Protein AF-A0A538Q2R6-F1 (afdb_monomer)

Sequence (71 aa):
MKLLTFGLALLACSARSAPPPAAAAVVFVCEHGAAKSVVASQYFNKLAAERGLAIRSVARGADPQAELSAS

Foldseek 3Di:
DDDDDDDPPPDPPPPPDDDPDPAAEAEFEDAAQAPDRVVVQVVVQVVCVVVVHSYHYDYDHPHHDPDHDDD

Structure (mmCIF, N/CA/C/O backbone):
data_AF-A0A538Q2R6-F1
#
_entry.id   AF-A0A538Q2R6-F1
#
loop_
_atom_site.group_PDB
_atom_site.id
_atom_site.type_symbol
_atom_site.label_atom_id
_atom_site.label_alt_id
_atom_site.label_comp_id
_atom_site.label_asym_id
_atom_site.label_entity_id
_atom_site.label_seq_id
_atom_site.pdbx_PDB_ins_code
_atom_site.Cartn_x
_atom_site.Cartn_y
_atom_site.Cartn_z
_atom_site.occupancy
_atom_site.B_iso_or_equiv
_atom_site.auth_seq_id
_atom_site.auth_comp_id
_atom_site.auth_asym_id
_atom_site.auth_atom_id
_atom_site.pdbx_PDB_model_num
ATOM 1 N N . MET A 1 1 ? -18.354 -35.707 54.041 1.00 47.16 1 MET A N 1
ATOM 2 C CA . MET A 1 1 ? -19.090 -36.614 53.123 1.00 47.16 1 MET A CA 1
ATOM 3 C C . MET A 1 1 ? -20.474 -36.015 52.924 1.00 47.16 1 MET A C 1
ATOM 5 O O . MET A 1 1 ? -21.206 -35.964 53.890 1.00 47.16 1 MET A O 1
ATOM 9 N N . LYS A 1 2 ? -20.873 -35.452 51.787 1.00 39.22 2 LYS A N 1
ATOM 10 C CA . LYS A 1 2 ? -20.610 -35.810 50.390 1.00 39.22 2 LYS A CA 1
ATOM 11 C C . LYS A 1 2 ? -20.603 -34.535 49.536 1.00 39.22 2 LYS A C 1
ATOM 13 O O . LYS A 1 2 ? -21.509 -33.719 49.654 1.00 39.22 2 LYS A O 1
ATOM 18 N N . LEU A 1 3 ? -19.573 -34.401 48.701 1.00 51.09 3 LEU A N 1
ATOM 19 C CA . LEU A 1 3 ? -19.523 -33.470 47.577 1.00 51.09 3 LEU A CA 1
ATOM 20 C C . LEU A 1 3 ? -20.649 -33.842 46.602 1.00 51.09 3 LEU A C 1
ATOM 22 O O . LEU A 1 3 ? -20.710 -34.994 46.175 1.00 51.09 3 LEU A O 1
ATOM 26 N N . LEU A 1 4 ? -21.504 -32.886 46.240 1.00 51.28 4 LEU A N 1
ATOM 27 C CA . LEU A 1 4 ? -22.413 -33.020 45.105 1.00 51.28 4 LEU A CA 1
ATOM 28 C C . LEU A 1 4 ? -22.005 -32.037 44.012 1.00 51.28 4 LEU A C 1
ATOM 30 O O . LEU A 1 4 ? -22.297 -30.846 44.030 1.00 51.28 4 LEU A O 1
ATOM 34 N N . THR A 1 5 ? -21.271 -32.621 43.080 1.00 56.34 5 THR A N 1
ATOM 35 C CA . THR A 1 5 ? -21.068 -32.271 41.684 1.00 56.34 5 THR A CA 1
ATOM 36 C C . THR A 1 5 ? -22.369 -31.786 41.032 1.00 56.34 5 THR A C 1
ATOM 38 O O . THR A 1 5 ? -23.301 -32.569 40.874 1.00 56.34 5 THR A O 1
ATOM 41 N N . PHE A 1 6 ? -22.428 -30.527 40.598 1.00 56.38 6 PHE A N 1
ATOM 42 C CA . PHE A 1 6 ? -23.402 -30.075 39.601 1.00 56.38 6 PHE A CA 1
ATOM 43 C C . PHE A 1 6 ? -22.651 -29.272 38.539 1.00 56.38 6 PHE A C 1
ATOM 45 O O . PHE A 1 6 ? -22.321 -28.102 38.714 1.00 56.38 6 PHE A O 1
ATOM 52 N N . GLY A 1 7 ? -22.275 -29.979 37.473 1.00 57.84 7 GLY A N 1
ATOM 53 C CA . GLY A 1 7 ? -21.536 -29.442 36.341 1.00 57.84 7 GLY A CA 1
ATOM 54 C C . GLY A 1 7 ? -22.392 -28.459 35.554 1.00 57.84 7 GLY A C 1
ATOM 55 O O . GLY A 1 7 ? -23.356 -28.843 34.896 1.00 57.84 7 GLY A O 1
ATOM 56 N N . LEU A 1 8 ? -22.004 -27.189 35.601 1.00 62.41 8 LEU A N 1
ATOM 57 C CA . LEU A 1 8 ? -22.491 -26.158 34.699 1.00 62.41 8 LEU A CA 1
ATOM 58 C C . LEU A 1 8 ? -21.816 -26.363 33.336 1.00 62.41 8 LEU A C 1
ATOM 60 O O . LEU A 1 8 ? -20.780 -25.769 33.041 1.00 62.41 8 LEU A O 1
ATOM 64 N N . ALA A 1 9 ? -22.380 -27.254 32.521 1.00 61.59 9 ALA A N 1
ATOM 65 C CA . ALA A 1 9 ? -22.035 -27.377 31.111 1.00 61.59 9 ALA A CA 1
ATOM 66 C C . ALA A 1 9 ? -22.556 -26.133 30.372 1.00 61.59 9 ALA A C 1
ATOM 68 O O . ALA A 1 9 ? -23.630 -26.138 29.772 1.00 61.59 9 ALA A O 1
ATOM 69 N N . LEU A 1 10 ? -21.805 -25.033 30.473 1.00 63.22 10 LEU A N 1
ATOM 70 C CA . 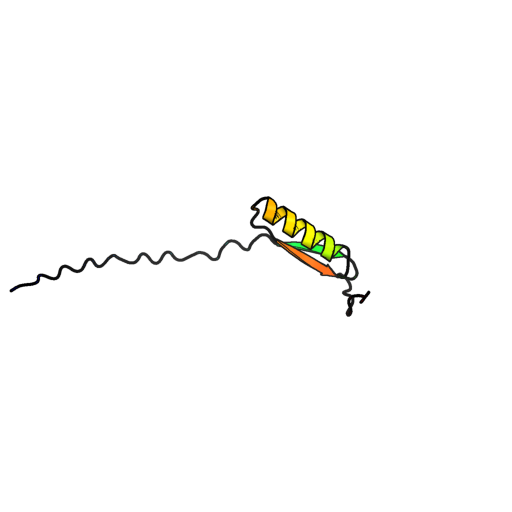LEU A 1 10 ? -21.974 -23.853 29.636 1.00 63.22 10 LEU A CA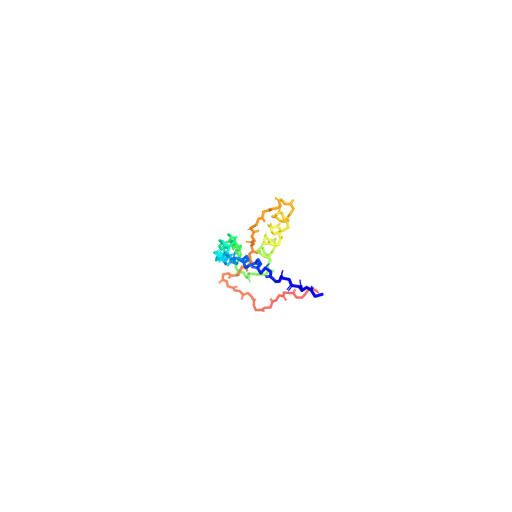 1
ATOM 71 C C . LEU A 1 10 ? -21.649 -24.254 28.200 1.00 63.22 10 LEU A C 1
ATOM 73 O O . LEU A 1 10 ? -20.495 -24.389 27.799 1.00 63.22 10 LEU A O 1
ATOM 77 N N . LEU A 1 11 ? -22.732 -24.485 27.469 1.00 61.81 11 LEU A N 1
ATOM 78 C CA . LEU A 1 11 ? -22.833 -24.593 26.028 1.00 61.81 11 LEU A CA 1
ATOM 79 C C . LEU A 1 11 ? -21.945 -23.519 25.375 1.00 61.81 11 LEU A C 1
ATOM 81 O O . LEU A 1 11 ? -22.306 -22.343 25.306 1.00 61.81 11 LEU A O 1
ATOM 85 N N . ALA A 1 12 ? -20.753 -23.918 24.930 1.00 62.94 12 ALA A N 1
ATOM 86 C CA . ALA A 1 12 ? -19.870 -23.066 24.156 1.00 62.94 12 ALA A CA 1
ATOM 87 C C . ALA A 1 12 ? -20.530 -22.828 22.794 1.00 62.94 12 ALA A C 1
ATOM 89 O O . ALA A 1 12 ? -20.419 -23.636 21.874 1.00 62.94 12 ALA A O 1
ATOM 90 N N . CYS A 1 13 ? -21.262 -21.721 22.680 1.00 56.34 13 CYS A N 1
ATOM 91 C CA . CYS A 1 13 ? -21.646 -21.156 21.400 1.00 56.34 13 CYS A CA 1
ATOM 92 C C . CYS A 1 13 ? -20.347 -20.821 20.658 1.00 56.34 13 CYS A C 1
ATOM 94 O O . CYS A 1 13 ? -19.711 -19.799 20.922 1.00 56.34 13 CYS A O 1
ATOM 96 N N . S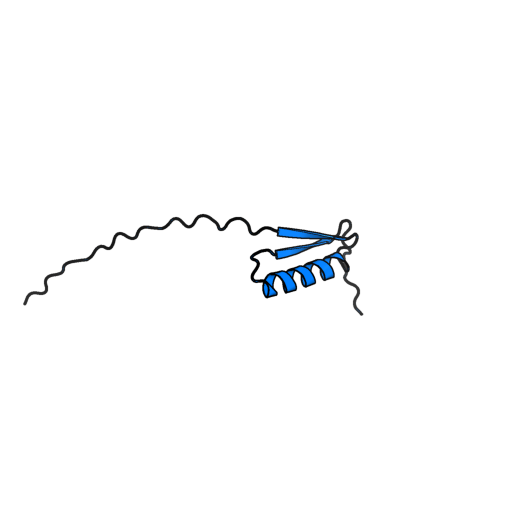ER A 1 14 ? -19.897 -21.718 19.780 1.00 66.12 14 SER A N 1
ATOM 97 C CA . SER A 1 14 ? -18.831 -21.418 18.833 1.00 66.12 14 SER A CA 1
ATOM 98 C C . SER A 1 14 ? -19.356 -20.360 17.872 1.00 66.12 14 SER A C 1
ATOM 100 O O . SER A 1 14 ? -19.956 -20.673 16.843 1.00 66.12 14 SER A O 1
ATOM 102 N N . ALA A 1 15 ? -19.150 -19.093 18.231 1.00 65.50 15 ALA A N 1
ATOM 103 C CA . ALA A 1 15 ? -19.291 -17.977 17.318 1.00 65.50 15 ALA A CA 1
ATOM 104 C C . ALA A 1 15 ? -18.362 -18.250 16.131 1.00 65.50 15 ALA A C 1
ATOM 106 O O . ALA A 1 15 ? -17.138 -18.176 16.237 1.00 65.50 15 ALA A O 1
ATOM 107 N N . ARG A 1 16 ? -18.945 -18.658 15.005 1.00 66.94 16 ARG A N 1
ATOM 108 C CA . ARG A 1 16 ? -18.217 -18.842 13.757 1.00 66.94 16 ARG A CA 1
ATOM 109 C C . ARG A 1 16 ? -17.806 -17.450 13.294 1.00 66.94 16 ARG A C 1
ATOM 111 O O . ARG A 1 16 ? -18.621 -16.735 12.718 1.00 66.94 16 ARG A O 1
ATOM 118 N N . SER A 1 17 ? -16.575 -17.046 13.602 1.00 65.25 17 SER A N 1
ATOM 119 C CA . SER A 1 17 ? -16.006 -15.795 13.108 1.00 65.25 17 SER A CA 1
ATOM 120 C C . SER A 1 17 ? -16.072 -15.808 11.584 1.00 65.25 17 SER A C 1
ATOM 122 O O . SER A 1 17 ? -15.402 -16.615 10.937 1.00 65.25 17 SER A O 1
ATOM 124 N N . ALA A 1 18 ? -16.908 -14.947 11.004 1.00 69.31 18 ALA A N 1
ATOM 125 C CA . ALA A 1 18 ? -16.799 -14.638 9.588 1.00 69.31 18 ALA A CA 1
ATOM 126 C C . ALA A 1 18 ? -15.383 -14.088 9.340 1.00 69.31 18 ALA A C 1
ATOM 128 O O . ALA A 1 18 ? -14.873 -13.354 10.197 1.00 69.31 18 ALA A O 1
ATOM 129 N N . PRO A 1 19 ? -14.720 -14.441 8.222 1.00 67.31 19 PRO A N 1
ATOM 130 C CA . PRO A 1 19 ? -13.464 -13.795 7.877 1.00 67.31 19 PRO A CA 1
ATOM 131 C C . PRO A 1 19 ? -13.710 -12.280 7.869 1.00 67.31 19 PRO A C 1
ATOM 133 O O . PRO A 1 19 ? -14.746 -11.848 7.348 1.00 67.31 19 PRO A O 1
ATOM 136 N N . PRO A 1 20 ? -12.828 -11.477 8.492 1.00 66.62 20 PRO A N 1
ATOM 137 C CA . PRO A 1 20 ? -12.995 -10.034 8.488 1.00 66.62 20 PRO A CA 1
ATOM 138 C C . PRO A 1 20 ? -13.160 -9.576 7.034 1.00 66.62 20 PRO A C 1
ATOM 140 O O . PRO A 1 20 ? -12.480 -10.125 6.157 1.00 66.62 20 PRO A O 1
ATOM 143 N N . PRO A 1 21 ? -14.075 -8.628 6.751 1.00 65.81 21 PRO A N 1
ATOM 144 C CA . PRO A 1 21 ? -14.237 -8.103 5.403 1.00 65.81 21 PRO A CA 1
ATOM 145 C C . PRO A 1 21 ? -12.856 -7.711 4.891 1.00 65.81 21 PRO A C 1
ATOM 147 O O . PRO A 1 21 ? -12.108 -7.051 5.616 1.00 65.81 21 PRO A O 1
ATOM 150 N N . ALA A 1 22 ? -12.495 -8.198 3.697 1.00 67.44 22 ALA A N 1
ATOM 151 C CA . ALA A 1 22 ? -11.184 -7.957 3.111 1.00 67.44 22 ALA A CA 1
ATOM 152 C C . ALA A 1 22 ? -10.906 -6.457 3.204 1.00 67.44 22 ALA A C 1
ATOM 154 O O . ALA A 1 22 ? -11.640 -5.660 2.616 1.00 67.44 22 ALA A O 1
ATOM 155 N N . ALA A 1 23 ? -9.929 -6.084 4.038 1.00 69.38 23 ALA A N 1
ATOM 156 C CA . ALA A 1 23 ? -9.642 -4.687 4.308 1.00 69.38 23 ALA A CA 1
ATOM 157 C C . ALA A 1 23 ? -9.463 -3.991 2.960 1.00 69.38 23 ALA A C 1
ATOM 159 O O . ALA A 1 23 ? -8.691 -4.471 2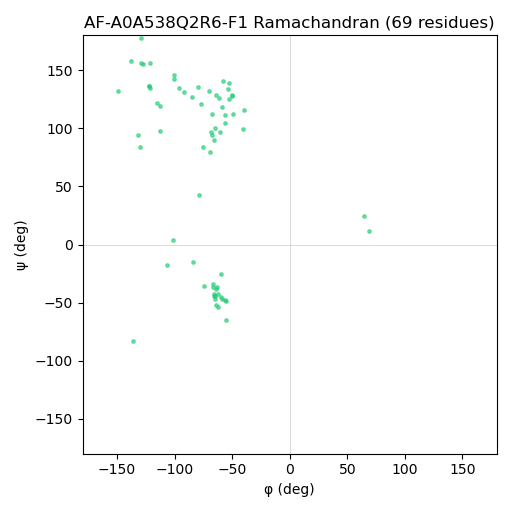.125 1.00 69.38 23 ALA A O 1
ATOM 160 N N . ALA A 1 24 ? -10.224 -2.918 2.724 1.00 72.12 24 ALA A N 1
ATOM 161 C CA . ALA A 1 24 ? -10.134 -2.180 1.475 1.00 72.12 24 ALA A CA 1
ATOM 162 C C . ALA A 1 24 ? -8.651 -1.871 1.204 1.00 72.12 24 ALA A C 1
ATOM 164 O O . ALA A 1 24 ? -7.930 -1.398 2.087 1.00 72.12 24 ALA A O 1
ATOM 165 N N . ALA A 1 25 ? -8.176 -2.220 0.012 1.00 85.94 25 ALA A N 1
ATOM 166 C CA . ALA A 1 25 ? -6.772 -2.107 -0.349 1.00 85.94 25 ALA A CA 1
ATOM 167 C C . ALA A 1 25 ? -6.630 -1.086 -1.476 1.00 85.94 25 ALA A C 1
ATOM 169 O O . ALA A 1 25 ? -7.234 -1.231 -2.538 1.00 85.94 25 ALA A O 1
ATOM 170 N N . VAL A 1 26 ? -5.836 -0.044 -1.238 1.00 96.19 26 VAL A N 1
ATOM 171 C CA . VAL A 1 26 ? -5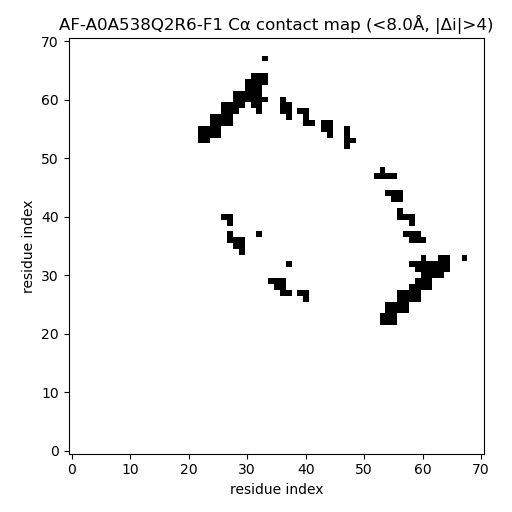.507 0.973 -2.247 1.00 96.19 26 VAL A CA 1
ATOM 172 C C . VAL A 1 26 ? -4.171 0.616 -2.895 1.00 96.19 26 VAL A C 1
ATOM 174 O O . VAL A 1 26 ? -3.206 0.303 -2.200 1.00 96.19 26 VAL A O 1
ATOM 177 N N . VAL A 1 27 ? -4.077 0.693 -4.221 1.00 96.94 27 VAL A N 1
ATOM 178 C CA . VAL A 1 27 ? -2.806 0.502 -4.934 1.00 96.94 27 VAL A CA 1
ATOM 179 C C . VAL A 1 27 ? -2.385 1.820 -5.565 1.00 96.94 27 VAL A C 1
ATOM 181 O O . VAL A 1 27 ? -3.087 2.353 -6.420 1.00 96.94 27 VAL A O 1
ATOM 184 N N . PHE A 1 28 ? -1.225 2.337 -5.164 1.00 98.00 28 PHE A N 1
ATOM 185 C CA . PHE A 1 28 ? -0.580 3.450 -5.857 1.00 98.00 28 PHE A CA 1
ATOM 186 C C . PHE A 1 28 ? 0.379 2.899 -6.909 1.00 98.00 28 PHE A C 1
ATOM 188 O O . PHE A 1 28 ? 1.211 2.042 -6.607 1.00 98.00 28 PHE A O 1
ATOM 195 N N . VAL A 1 29 ? 0.292 3.408 -8.136 1.00 96.94 29 VAL A N 1
ATOM 196 C CA . VAL A 1 29 ? 1.116 2.956 -9.263 1.00 96.94 29 VAL A CA 1
ATOM 197 C C . VAL A 1 29 ? 1.918 4.129 -9.813 1.00 96.94 29 VAL A C 1
ATOM 199 O O . VAL A 1 29 ? 1.397 5.227 -9.997 1.00 96.94 29 VAL A O 1
ATOM 202 N N . CYS A 1 30 ? 3.200 3.900 -10.070 1.00 96.62 30 CYS A N 1
ATOM 203 C CA . CYS A 1 30 ? 3.991 4.720 -10.983 1.00 96.62 30 CYS A CA 1
ATOM 204 C C . CYS A 1 30 ? 4.688 3.793 -11.983 1.00 96.62 30 CYS A C 1
ATOM 206 O O . CYS A 1 30 ? 4.540 2.584 -11.878 1.00 96.62 30 CYS A O 1
ATOM 208 N N . GLU A 1 31 ? 5.425 4.334 -12.948 1.00 96.12 31 GLU A N 1
ATOM 209 C CA . GLU A 1 31 ? 6.138 3.534 -13.953 1.00 96.12 31 GLU A CA 1
ATOM 210 C C . GLU A 1 31 ? 7.081 2.514 -13.295 1.00 96.12 31 GLU A C 1
ATOM 212 O O . GLU A 1 31 ? 6.779 1.330 -13.278 1.00 96.12 31 GLU A O 1
ATOM 217 N N . HIS A 1 32 ? 8.111 2.987 -12.595 1.00 95.06 32 HIS A N 1
ATOM 218 C CA . HIS A 1 32 ? 9.176 2.133 -12.057 1.00 95.06 32 HIS A CA 1
ATOM 219 C C . HIS A 1 32 ? 8.888 1.460 -10.708 1.00 95.06 32 HIS A C 1
ATOM 221 O O . HIS A 1 32 ? 9.634 0.592 -10.270 1.00 95.06 32 HIS A O 1
ATOM 227 N N . GLY A 1 33 ? 7.865 1.906 -9.973 1.00 93.25 33 GLY A N 1
ATOM 228 C CA . GLY A 1 33 ? 7.586 1.402 -8.620 1.00 93.25 33 GLY A CA 1
ATOM 229 C C . GLY A 1 33 ? 8.608 1.789 -7.539 1.00 93.25 33 GLY A C 1
ATOM 230 O O . GLY A 1 33 ? 8.545 1.242 -6.445 1.00 93.25 33 GLY A O 1
ATOM 231 N N . ALA A 1 34 ? 9.520 2.729 -7.814 1.00 91.44 34 ALA A N 1
ATOM 232 C CA . ALA A 1 34 ? 10.661 3.029 -6.937 1.00 91.44 34 ALA A CA 1
ATOM 233 C C . ALA A 1 34 ? 10.564 4.354 -6.151 1.00 91.44 34 ALA A C 1
ATOM 235 O O . ALA A 1 34 ? 11.291 4.549 -5.185 1.00 91.44 34 ALA A O 1
ATOM 236 N N . ALA A 1 35 ? 9.683 5.281 -6.553 1.00 92.75 35 ALA A N 1
ATOM 237 C CA . ALA A 1 35 ? 9.622 6.623 -5.957 1.00 92.75 35 ALA A CA 1
ATOM 238 C C . ALA A 1 35 ? 8.186 7.085 -5.674 1.00 92.75 35 ALA A C 1
ATOM 240 O O . ALA A 1 35 ? 7.690 6.943 -4.559 1.00 92.75 35 ALA A O 1
ATOM 241 N N . LYS A 1 36 ? 7.486 7.619 -6.688 1.00 96.00 36 LYS A N 1
ATOM 242 C CA . LYS A 1 36 ? 6.172 8.271 -6.515 1.00 96.00 36 LYS A CA 1
ATOM 243 C C . LYS A 1 36 ? 5.132 7.377 -5.831 1.00 96.00 36 LYS A C 1
ATOM 245 O O . LYS A 1 36 ? 4.485 7.815 -4.883 1.00 96.00 36 LYS A O 1
ATOM 250 N N . SER A 1 37 ? 4.982 6.131 -6.282 1.00 97.00 37 SER A N 1
ATOM 251 C CA . SER A 1 37 ? 4.018 5.198 -5.688 1.00 97.00 37 SER A CA 1
ATOM 252 C C . SER A 1 37 ? 4.386 4.802 -4.259 1.00 97.00 37 SER A C 1
ATOM 254 O O . SER A 1 37 ? 3.495 4.686 -3.419 1.00 97.00 37 SER A O 1
ATOM 256 N N . VAL A 1 38 ? 5.682 4.654 -3.964 1.00 96.00 38 VAL A N 1
ATOM 257 C CA . VAL A 1 38 ? 6.191 4.337 -2.622 1.00 96.00 38 VAL A CA 1
ATOM 258 C C . VAL A 1 38 ? 5.879 5.474 -1.655 1.00 96.00 38 VAL A C 1
ATOM 260 O O . VAL A 1 38 ? 5.249 5.238 -0.625 1.00 96.00 38 VAL A O 1
ATOM 263 N N . VAL A 1 39 ? 6.241 6.712 -2.008 1.00 97.56 39 VAL A N 1
ATOM 264 C CA . VAL A 1 39 ? 5.967 7.899 -1.181 1.00 97.56 39 VAL A CA 1
ATOM 265 C C . VAL A 1 39 ? 4.466 8.056 -0.936 1.00 97.56 39 VAL A C 1
ATOM 267 O O . VAL A 1 39 ? 4.049 8.215 0.211 1.00 97.56 39 VAL A O 1
ATOM 270 N N . ALA A 1 40 ? 3.645 7.945 -1.985 1.00 98.38 40 ALA A N 1
ATOM 271 C CA . ALA A 1 40 ? 2.191 8.046 -1.868 1.00 98.38 40 ALA A CA 1
ATOM 272 C C . ALA A 1 40 ? 1.611 6.973 -0.933 1.00 98.38 40 ALA A C 1
ATOM 274 O O . ALA A 1 40 ? 0.810 7.288 -0.052 1.00 98.38 40 ALA A O 1
ATOM 275 N N . SER A 1 41 ? 2.057 5.721 -1.077 1.00 98.06 41 SER A N 1
ATOM 276 C CA . SER A 1 41 ? 1.580 4.612 -0.252 1.00 98.06 41 SER A CA 1
ATOM 277 C C . SER A 1 41 ? 1.964 4.778 1.220 1.00 98.06 41 SER A C 1
ATOM 279 O O . SER A 1 41 ? 1.122 4.609 2.106 1.00 98.06 41 SER A O 1
ATOM 281 N N . GLN A 1 42 ? 3.208 5.167 1.504 1.00 98.06 42 GLN A N 1
ATOM 282 C CA . GLN A 1 42 ? 3.659 5.387 2.880 1.00 98.06 42 GLN A CA 1
ATOM 283 C C . GLN A 1 42 ? 2.928 6.568 3.527 1.00 98.06 42 GLN A C 1
ATOM 285 O O . GLN A 1 42 ? 2.463 6.462 4.664 1.00 98.06 42 GLN A O 1
ATOM 290 N N . TYR A 1 43 ? 2.752 7.665 2.788 1.00 98.62 43 TYR A N 1
ATOM 291 C CA . TYR A 1 43 ? 2.040 8.837 3.289 1.00 98.62 43 TYR A CA 1
ATOM 292 C C . TYR A 1 43 ? 0.557 8.547 3.552 1.00 98.62 43 TYR A C 1
ATOM 29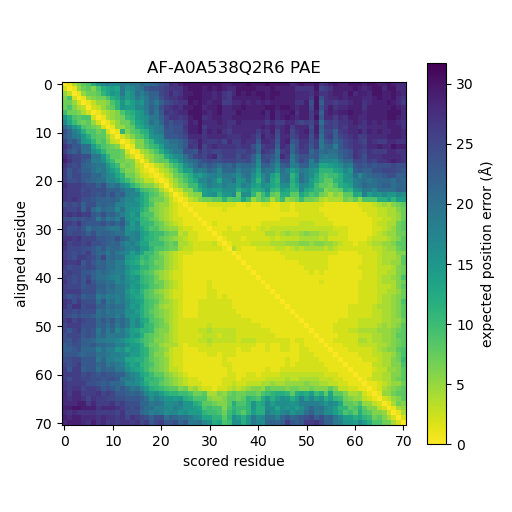4 O O . TYR A 1 43 ? 0.042 8.878 4.620 1.00 98.62 43 TYR A O 1
ATOM 302 N N . PHE A 1 44 ? -0.117 7.846 2.634 1.00 98.25 44 PHE A N 1
ATOM 303 C CA . PHE A 1 44 ? -1.487 7.375 2.838 1.00 98.25 44 PHE A CA 1
ATOM 304 C C . PHE A 1 44 ? -1.601 6.510 4.096 1.00 98.25 44 PHE A C 1
ATOM 306 O O . PHE A 1 44 ? -2.477 6.725 4.930 1.00 98.25 44 PHE A O 1
ATOM 313 N N . ASN A 1 45 ? -0.686 5.556 4.259 1.00 97.06 45 ASN A N 1
ATOM 314 C CA . ASN A 1 45 ? -0.665 4.637 5.390 1.00 97.06 45 ASN A CA 1
ATOM 315 C C . ASN A 1 45 ? -0.443 5.347 6.734 1.00 97.06 45 ASN A C 1
ATOM 317 O O . ASN A 1 45 ? -1.039 4.941 7.736 1.00 97.06 45 ASN A O 1
ATOM 321 N N . LYS A 1 46 ? 0.386 6.397 6.757 1.00 98.31 46 LYS A N 1
ATOM 322 C CA . LYS A 1 46 ? 0.565 7.277 7.920 1.00 98.31 46 LYS A CA 1
ATOM 323 C C . LYS A 1 46 ? -0.747 7.980 8.274 1.00 98.31 46 LYS A C 1
ATOM 325 O O . LYS A 1 46 ? -1.220 7.841 9.397 1.00 98.31 46 LYS A O 1
ATOM 330 N N . LEU A 1 47 ? -1.376 8.655 7.309 1.00 98.50 47 LEU A N 1
ATOM 331 C CA . LEU A 1 47 ? -2.631 9.380 7.537 1.00 98.50 47 LEU A CA 1
ATOM 332 C C . LEU A 1 47 ? -3.795 8.457 7.925 1.00 98.50 47 LEU A C 1
ATOM 334 O O . LEU A 1 47 ? -4.611 8.823 8.766 1.00 98.50 47 LEU A O 1
ATOM 338 N N . ALA A 1 48 ? -3.887 7.267 7.326 1.00 97.00 48 ALA A N 1
ATOM 339 C CA . ALA A 1 48 ? -4.914 6.287 7.666 1.00 97.00 48 ALA A CA 1
ATOM 340 C C . ALA A 1 48 ? -4.781 5.831 9.126 1.00 97.00 48 ALA A C 1
ATOM 342 O O . ALA A 1 48 ? -5.780 5.778 9.840 1.00 97.00 48 ALA A O 1
ATOM 343 N N . ALA A 1 49 ? -3.550 5.583 9.588 1.00 96.31 49 ALA A N 1
ATOM 344 C CA . ALA A 1 49 ? -3.280 5.241 10.981 1.00 96.31 49 ALA A CA 1
ATOM 345 C C . ALA A 1 49 ? -3.607 6.404 11.932 1.00 96.31 49 ALA A C 1
ATOM 347 O O . ALA A 1 49 ? -4.320 6.202 12.911 1.00 96.31 49 ALA A O 1
ATOM 348 N N . GLU A 1 50 ? -3.165 7.625 11.611 1.00 98.38 50 GLU A N 1
ATOM 349 C CA . GLU A 1 50 ? -3.454 8.836 12.403 1.00 98.38 50 GLU A CA 1
ATOM 350 C C . GLU A 1 50 ? -4.959 9.124 12.528 1.00 98.38 50 GLU A C 1
ATOM 352 O O . GLU A 1 50 ? -5.393 9.750 13.491 1.00 98.38 50 GLU A O 1
ATOM 357 N N . ARG A 1 51 ? -5.768 8.650 11.574 1.00 97.69 51 ARG A N 1
ATOM 358 C CA . ARG A 1 51 ? -7.229 8.825 11.545 1.00 97.69 51 ARG A CA 1
ATOM 359 C C . ARG A 1 51 ? -8.011 7.591 12.006 1.00 97.69 51 ARG A C 1
ATOM 361 O O . ARG A 1 51 ? -9.235 7.600 11.918 1.00 97.69 51 ARG A O 1
ATOM 368 N N . GLY A 1 52 ? -7.339 6.528 12.452 1.00 94.88 52 GLY A N 1
ATOM 369 C CA . GLY A 1 52 ? -7.994 5.288 12.888 1.00 94.88 52 GLY A CA 1
ATOM 370 C C . GLY A 1 52 ? -8.754 4.550 11.777 1.00 94.88 52 GLY A C 1
ATOM 371 O O . GLY A 1 52 ? -9.699 3.816 12.058 1.00 94.88 52 GLY A O 1
ATOM 372 N N . LEU A 1 53 ? -8.376 4.747 10.510 1.00 93.88 53 LEU A N 1
ATOM 373 C CA . LEU A 1 53 ? -9.019 4.099 9.369 1.00 93.88 53 LEU A CA 1
ATOM 374 C C . LEU A 1 53 ? -8.411 2.712 9.126 1.00 93.88 53 LEU A C 1
ATOM 376 O O . LEU A 1 53 ? -7.205 2.577 8.918 1.00 93.88 53 LEU A O 1
ATOM 380 N N . ALA A 1 54 ? -9.257 1.682 9.058 1.00 91.75 54 ALA A N 1
ATOM 381 C CA . ALA A 1 54 ? -8.868 0.300 8.755 1.00 91.75 54 ALA A CA 1
ATOM 382 C C . ALA A 1 54 ? -8.625 0.060 7.245 1.00 91.75 54 ALA A C 1
ATOM 384 O O . ALA A 1 54 ? -9.062 -0.942 6.682 1.00 91.75 54 ALA A O 1
ATOM 385 N N . ILE A 1 55 ? -7.949 1.000 6.578 1.00 93.56 55 ILE A N 1
ATOM 386 C CA . ILE A 1 55 ? -7.601 0.948 5.154 1.00 93.56 55 ILE A CA 1
ATOM 387 C C . ILE A 1 55 ? -6.088 1.058 5.000 1.00 93.56 55 ILE A C 1
ATOM 389 O O . ILE A 1 55 ? -5.444 1.874 5.663 1.00 93.56 55 ILE A O 1
ATOM 393 N N . ARG A 1 56 ? -5.505 0.235 4.128 1.00 95.00 56 ARG A N 1
ATOM 394 C CA . ARG A 1 56 ? -4.063 0.243 3.850 1.00 95.00 56 ARG A CA 1
ATOM 395 C C . ARG A 1 56 ? -3.814 0.318 2.357 1.00 95.00 56 ARG A C 1
ATOM 397 O O . ARG A 1 56 ? -4.651 -0.067 1.543 1.00 95.00 56 ARG A O 1
ATOM 404 N N . SER A 1 57 ? -2.639 0.818 2.013 1.00 97.31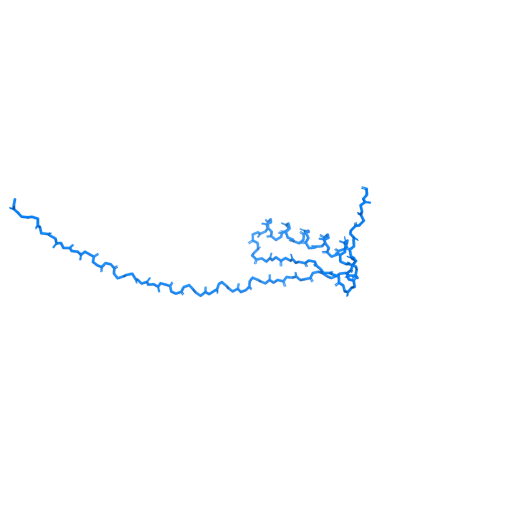 57 SER A N 1
ATOM 405 C CA . SER A 1 57 ? -2.179 0.896 0.639 1.00 97.31 57 SER A CA 1
ATOM 406 C C . SER A 1 57 ? -0.872 0.152 0.416 1.00 97.31 57 SER A C 1
ATOM 408 O O . SER A 1 57 ? -0.072 -0.013 1.345 1.00 97.31 57 SER A O 1
ATOM 410 N N . VAL A 1 58 ? -0.660 -0.239 -0.839 1.00 96.44 58 VAL A N 1
ATOM 411 C CA . VAL A 1 58 ? 0.596 -0.787 -1.360 1.00 96.44 58 VAL A CA 1
ATOM 412 C C . VAL A 1 58 ? 1.040 -0.017 -2.607 1.00 96.44 58 VAL A C 1
ATOM 414 O O . VAL A 1 58 ? 0.219 0.564 -3.318 1.00 96.44 58 VAL A O 1
ATOM 417 N N . ALA A 1 59 ? 2.342 -0.034 -2.889 1.00 96.38 59 ALA A N 1
ATOM 418 C CA . ALA A 1 59 ? 2.932 0.567 -4.083 1.00 96.38 59 ALA A CA 1
ATOM 419 C C . ALA A 1 59 ? 3.235 -0.489 -5.159 1.00 96.38 59 ALA A C 1
ATOM 421 O O . ALA A 1 59 ? 3.614 -1.620 -4.834 1.00 96.38 59 ALA A O 1
ATOM 422 N N . ARG A 1 60 ? 3.091 -0.125 -6.437 1.00 96.12 60 ARG A N 1
ATOM 423 C CA . ARG A 1 60 ? 3.489 -0.939 -7.598 1.00 96.12 60 ARG A CA 1
ATOM 424 C C . ARG A 1 60 ? 4.167 -0.095 -8.683 1.00 96.12 60 ARG A C 1
ATOM 426 O O . ARG A 1 60 ? 4.000 1.129 -8.727 1.00 96.12 60 ARG A O 1
ATOM 433 N N . GLY A 1 61 ? 4.943 -0.783 -9.518 1.00 95.44 61 GLY A N 1
ATOM 434 C CA . GLY A 1 61 ? 5.446 -0.312 -10.806 1.00 95.44 61 GLY A CA 1
ATOM 435 C C . GLY A 1 61 ? 4.602 -0.895 -11.939 1.00 95.44 61 GLY A C 1
ATOM 436 O O . GLY A 1 61 ? 4.180 -2.045 -11.827 1.00 95.44 61 GLY A O 1
ATOM 437 N N . ALA A 1 62 ? 4.338 -0.122 -12.988 1.00 95.56 62 ALA A N 1
ATOM 438 C CA . ALA A 1 62 ? 3.821 -0.661 -14.247 1.00 95.56 62 ALA A CA 1
ATOM 439 C C . ALA A 1 62 ? 4.927 -1.397 -15.028 1.00 95.56 62 ALA A C 1
ATOM 441 O O . ALA A 1 62 ? 4.661 -2.441 -15.614 1.00 95.56 62 ALA A O 1
ATOM 442 N N . ASP A 1 63 ? 6.155 -0.883 -14.949 1.00 95.31 63 ASP A N 1
ATOM 443 C CA . ASP A 1 63 ? 7.396 -1.495 -15.423 1.00 95.31 63 ASP A CA 1
ATOM 444 C C . ASP A 1 63 ? 8.429 -1.445 -14.279 1.00 95.31 63 ASP A C 1
ATOM 446 O O . ASP A 1 63 ? 9.149 -0.456 -14.124 1.00 95.31 63 ASP A O 1
ATOM 450 N N . PRO A 1 64 ? 8.402 -2.418 -13.348 1.00 90.75 64 PRO A N 1
ATOM 451 C CA . PRO A 1 64 ? 9.162 -2.341 -12.106 1.00 90.75 64 PRO A CA 1
ATOM 452 C C . PRO A 1 64 ? 10.678 -2.322 -12.332 1.00 90.75 64 PRO A C 1
ATOM 454 O O . PRO A 1 64 ? 11.236 -3.229 -12.944 1.00 90.75 64 PRO A O 1
ATOM 457 N N . GLN A 1 65 ? 11.361 -1.348 -11.731 1.00 82.88 65 GLN A N 1
ATOM 458 C CA . GLN A 1 65 ? 12.821 -1.330 -11.704 1.00 82.88 65 GLN A CA 1
ATOM 459 C C . GLN A 1 65 ? 13.338 -2.455 -10.795 1.00 82.88 65 GLN A C 1
ATOM 461 O O . GLN A 1 65 ? 12.878 -2.600 -9.661 1.00 82.88 65 GLN A O 1
ATOM 466 N N . ALA A 1 66 ? 14.315 -3.228 -11.276 1.00 81.38 66 ALA A N 1
ATOM 467 C CA . ALA A 1 66 ? 14.895 -4.342 -10.520 1.00 81.38 66 ALA A CA 1
ATOM 468 C C . ALA A 1 66 ? 15.682 -3.888 -9.278 1.00 81.38 66 ALA A C 1
ATOM 470 O O . ALA A 1 66 ? 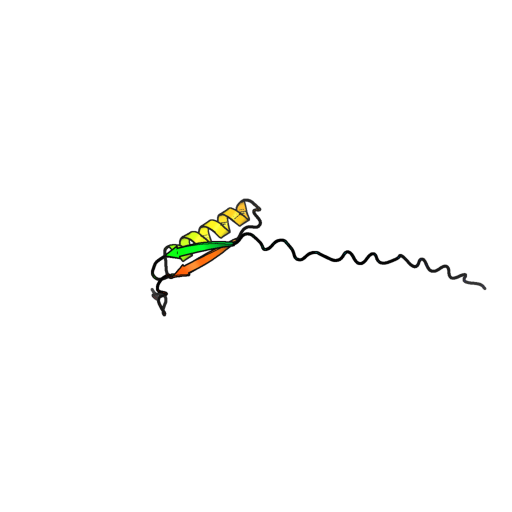15.660 -4.564 -8.252 1.00 81.38 66 ALA A O 1
ATOM 471 N N . GLU A 1 67 ? 16.347 -2.734 -9.359 1.00 76.94 67 GLU A N 1
ATOM 472 C CA . GLU A 1 67 ? 17.159 -2.190 -8.273 1.00 76.94 67 GLU A CA 1
ATOM 473 C C . GLU A 1 67 ? 16.688 -0.799 -7.858 1.00 76.94 67 GLU A C 1
ATOM 475 O O . GLU A 1 67 ? 16.401 0.072 -8.683 1.00 76.94 67 GLU A O 1
ATOM 480 N N . LEU A 1 68 ? 16.628 -0.584 -6.546 1.00 71.19 68 LEU A N 1
ATOM 481 C CA . LEU A 1 68 ? 16.441 0.742 -5.974 1.00 71.19 68 LEU A CA 1
ATOM 482 C C . LEU A 1 68 ? 17.789 1.467 -5.994 1.00 71.19 68 LEU A C 1
ATOM 484 O O . LEU A 1 68 ? 18.803 0.890 -5.614 1.00 71.19 68 LEU A O 1
ATOM 488 N N . SER A 1 69 ? 17.800 2.735 -6.409 1.00 71.44 69 SER A N 1
ATOM 489 C CA . SER A 1 69 ? 19.023 3.545 -6.402 1.00 71.44 69 SER A CA 1
ATOM 490 C C . SER A 1 69 ? 19.580 3.641 -4.979 1.00 71.44 69 SER A C 1
ATOM 492 O O . SER A 1 69 ? 18.920 4.191 -4.097 1.00 71.44 69 SER A O 1
ATOM 494 N N . ALA A 1 70 ? 20.795 3.139 -4.760 1.00 66.25 70 ALA A N 1
ATOM 495 C CA . ALA A 1 70 ? 21.558 3.418 -3.550 1.00 66.25 70 ALA A CA 1
ATOM 496 C C . ALA A 1 70 ? 22.138 4.835 -3.673 1.00 66.25 70 ALA A C 1
ATOM 498 O O . ALA A 1 70 ? 22.804 5.143 -4.662 1.00 66.25 70 ALA A O 1
ATOM 499 N N . SER A 1 71 ? 21.799 5.716 -2.730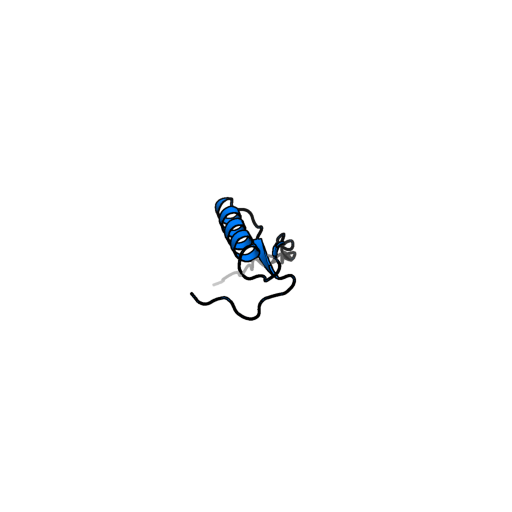 1.00 57.47 71 SER A N 1
ATOM 500 C CA . SER A 1 71 ? 22.479 7.009 -2.553 1.00 57.47 71 SER A CA 1
ATOM 501 C C . SER A 1 71 ? 23.695 6.845 -1.658 1.00 57.47 71 SER A C 1
ATOM 503 O O . SER A 1 71 ? 23.609 6.015 -0.725 1.00 57.47 71 SER A O 1
#

Mean predicted aligned error: 12.44 Å

Radius of gyration: 24.76 Å; Cα contacts (8 Å, |Δi|>4): 82; chains: 1; bounding box: 46×46×68 Å

Solvent-accessible surface area (backbone atoms only — not comparable to full-atom values): 4569 Å² total; per-residue (Å²): 140,78,91,80,87,77,84,82,80,75,78,77,78,76,76,77,75,70,77,75,75,77,60,58,73,45,77,33,70,31,56,42,37,75,50,72,8,41,54,51,18,53,51,50,38,52,54,23,58,80,67,73,45,80,48,50,50,42,55,36,36,79,56,62,57,92,69,78,87,82,130

Nearest PDB structures (foldseek):
  4egs-assembly3_B  TM=8.758E-01  e=1.254E-01  Caldanaerobacter subterraneus subsp. tengcongensis MB4
  5c53-assembly1_B  TM=5.018E-01  e=4.241E+00  Homo sapiens
  6mse-assembly1_b  TM=4.361E-01  e=8.933E+00  Homo sapiens
  3tiv-assembly1_B  TM=3.279E-01  e=3.964E+00  Methanosarcina mazei Go1

pLDDT: mean 81.83, std 17.12, range [39.22, 98.62]

Secondary structure (DSSP, 8-state):
-----------------PPPP---EEEEEESSSSSHHHHHHHHHHHHHHHTT---EEEEEESS--SSPPP-